Protein AF-Q85M93-F1 (afdb_monomer_lite)

Foldseek 3Di:
DCVVVVVVVVVVVVVVVVVVVVVVVVVVLLVLLQVVDPCSQVVLQVVLLVQLPDPPCSCVSSCVCCVHPGNDPSNND

InterPro domains:
  IPR005797 Cytochrome b/b6, N-terminal domain [PF00033] (1-77)
  IPR005797 Cytochrome b/b6, N-terminal domain [PS51002] (1-77)
  IPR016174 Di-haem cytochrome, transmembrane [SSF81342] (1-77)
  IPR027387 Cytochrome b/b6-like domain superfamily [G3DSA:1.20.810.10] (1-77)

pLDDT: mean 85.83, std 9.47, range [54.06, 97.19]

Radius of gyration: 16.54 Å; chains: 1; bounding box: 35×19×44 Å

Sequence (77 aa):
RGLYYGSYMFQETWNIGVLLLLMVMATAFVGYVLPWGQMSFWGATVITNLLSAIPYIGNTLVEWIWGGFSVDKATLT

Organism: NCBI:txid9744

Secondary structure (DSSP, 8-state):
-TTTTTGGGSHHHHHHHHHHHHHHHHHHHHHHHTT--HHHHHHHHHHHHGGGGSTTTHHHHHHHHHTSSSS-HHHH-

Structure (mmCIF, N/CA/C/O backbone):
data_AF-Q85M93-F1
#
_entry.id   AF-Q85M93-F1
#
loop_
_atom_site.group_PDB
_atom_site.id
_atom_site.type_symbol
_atom_site.label_atom_id
_atom_site.label_alt_id
_atom_site.label_comp_id
_atom_site.label_asym_id
_atom_site.label_entity_id
_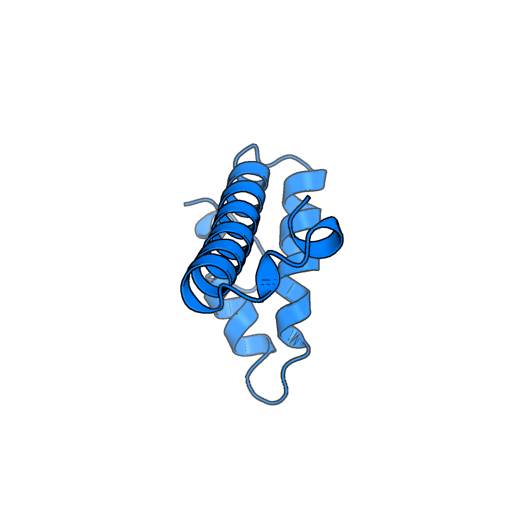atom_site.label_seq_id
_atom_site.pdbx_PDB_ins_code
_atom_site.Cartn_x
_atom_site.Cartn_y
_atom_site.Cartn_z
_atom_site.occupancy
_atom_site.B_iso_or_equiv
_atom_site.auth_seq_id
_atom_site.auth_comp_id
_atom_site.auth_asym_id
_atom_site.auth_atom_id
_atom_site.pdbx_PDB_model_num
ATOM 1 N N . ARG A 1 1 ? -4.372 -10.549 21.266 1.00 85.12 1 ARG A N 1
ATOM 2 C CA . ARG A 1 1 ? -5.065 -9.639 22.216 1.00 85.12 1 ARG A CA 1
ATOM 3 C C . ARG A 1 1 ? -6.455 -9.228 21.725 1.00 85.12 1 ARG A C 1
ATOM 5 O O . ARG A 1 1 ? -7.413 -9.589 22.385 1.00 85.12 1 ARG A O 1
ATOM 12 N N . GLY A 1 2 ? -6.588 -8.506 20.605 1.00 86.19 2 GLY A N 1
ATOM 13 C CA . GLY A 1 2 ? -7.886 -7.955 20.173 1.00 86.19 2 GLY A CA 1
ATOM 14 C C . GLY A 1 2 ? -8.983 -8.998 19.917 1.00 86.19 2 GLY A C 1
ATOM 15 O O . GLY A 1 2 ? -10.096 -8.824 20.395 1.00 86.19 2 GLY A O 1
ATOM 16 N N . LEU A 1 3 ? -8.649 -10.113 19.256 1.00 89.38 3 LEU A N 1
ATOM 17 C CA . LEU A 1 3 ? -9.583 -11.229 19.035 1.00 89.38 3 LEU A CA 1
ATOM 18 C C . LEU A 1 3 ? -9.916 -11.974 20.336 1.00 89.38 3 LEU A C 1
ATOM 20 O O . LEU A 1 3 ? -11.077 -12.222 20.627 1.00 89.38 3 LEU A O 1
ATOM 24 N N . TYR A 1 4 ? -8.895 -12.265 21.149 1.00 91.31 4 TYR A N 1
ATOM 25 C CA . TYR A 1 4 ? -9.039 -13.018 22.401 1.00 91.31 4 TYR A CA 1
ATOM 26 C C . TYR A 1 4 ? -9.927 -12.317 23.446 1.00 91.31 4 TYR A C 1
ATOM 28 O O . TYR A 1 4 ? -10.680 -12.980 24.144 1.00 91.31 4 TYR A O 1
ATOM 36 N N . TYR A 1 5 ? -9.869 -10.982 23.541 1.00 92.38 5 TYR A N 1
ATOM 37 C CA . TYR A 1 5 ? -10.681 -10.198 24.487 1.00 92.38 5 TYR A CA 1
ATOM 38 C C . TYR A 1 5 ? -11.950 -9.593 23.867 1.00 92.38 5 TYR A C 1
ATOM 40 O O . TYR A 1 5 ? -12.550 -8.703 24.466 1.00 92.38 5 TYR A O 1
ATOM 48 N N . GLY A 1 6 ? -12.338 -9.990 22.651 1.00 89.75 6 GLY A N 1
ATOM 49 C CA . GLY A 1 6 ? -13.527 -9.430 21.998 1.00 89.75 6 GLY A CA 1
ATOM 50 C C . GLY A 1 6 ? -13.434 -7.930 21.684 1.00 89.75 6 GLY A C 1
ATOM 51 O O . GLY A 1 6 ? -14.446 -7.275 21.465 1.00 89.75 6 GLY A O 1
ATOM 52 N N . SER A 1 7 ? -12.231 -7.346 21.650 1.00 87.06 7 SER A N 1
ATOM 53 C CA . SER A 1 7 ? -12.047 -5.901 21.438 1.00 87.06 7 SER A CA 1
ATOM 54 C C . SER A 1 7 ? -12.396 -5.439 20.015 1.00 87.06 7 SER A C 1
ATOM 56 O O . SER A 1 7 ? -12.438 -4.238 19.772 1.00 87.06 7 SER A O 1
ATOM 58 N N . TYR A 1 8 ? -12.673 -6.367 19.091 1.00 87.50 8 TYR A N 1
ATOM 59 C CA . TYR A 1 8 ? -13.224 -6.068 17.763 1.00 87.50 8 TYR A CA 1
ATOM 60 C C . TYR A 1 8 ? -14.656 -5.509 17.815 1.00 87.50 8 TYR A C 1
ATOM 62 O O . TYR A 1 8 ? -15.126 -4.944 16.832 1.00 87.50 8 TYR A O 1
ATOM 70 N N . MET A 1 9 ? -15.344 -5.620 18.960 1.00 86.31 9 MET A N 1
ATOM 71 C CA . MET A 1 9 ? -16.657 -5.000 19.177 1.00 86.31 9 MET A CA 1
ATOM 72 C C . MET A 1 9 ? -16.594 -3.464 19.160 1.00 86.31 9 MET A C 1
ATOM 74 O O . MET A 1 9 ? -17.592 -2.814 18.861 1.00 86.31 9 MET A O 1
ATOM 78 N N . PHE A 1 10 ? -15.425 -2.872 19.430 1.00 91.56 10 PHE A N 1
ATOM 79 C CA . PHE A 1 10 ? -15.185 -1.444 19.219 1.00 91.56 10 PHE A CA 1
ATOM 80 C C . PHE A 1 10 ? -14.941 -1.175 17.732 1.00 91.56 10 PHE A C 1
ATOM 82 O O . PHE A 1 10 ? -13.796 -1.028 17.307 1.00 91.56 10 PHE A O 1
ATOM 89 N N . GLN A 1 11 ? 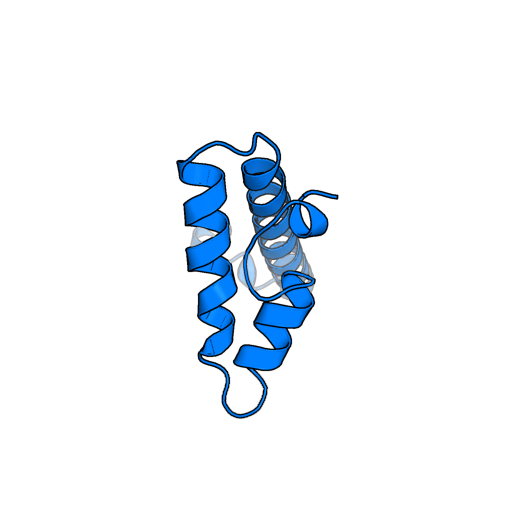-16.022 -1.147 16.949 1.00 89.12 11 GLN A N 1
ATOM 90 C CA . GLN A 1 11 ? -15.981 -1.143 15.483 1.00 89.12 11 GLN A CA 1
ATOM 91 C C . GLN A 1 11 ? -15.120 -0.017 14.900 1.00 89.12 11 GLN A C 1
ATOM 93 O O . GLN A 1 11 ? -14.256 -0.296 14.076 1.00 89.12 11 GLN A O 1
ATOM 98 N N . GLU A 1 12 ? -15.276 1.223 15.371 1.00 93.31 12 GLU A N 1
ATOM 99 C CA . GLU A 1 12 ? -14.474 2.358 14.886 1.00 93.31 12 GLU A CA 1
ATOM 100 C C . GLU A 1 12 ? -12.972 2.144 15.122 1.00 93.31 12 GLU A C 1
ATOM 102 O O . GLU A 1 12 ? -12.158 2.212 14.200 1.00 93.31 12 GLU A O 1
ATOM 107 N N . THR A 1 13 ? -12.593 1.786 16.352 1.00 93.12 13 THR A N 1
ATOM 108 C CA . THR A 1 13 ? -11.194 1.527 16.719 1.00 93.12 13 THR A CA 1
ATOM 109 C C . THR A 1 13 ? -10.627 0.316 15.979 1.00 93.12 13 THR A C 1
ATOM 111 O O . THR A 1 13 ? -9.462 0.317 15.580 1.00 93.12 13 THR A O 1
ATOM 114 N N . TRP A 1 14 ? -11.436 -0.726 15.789 1.00 94.62 14 TRP A N 1
ATOM 115 C CA . TRP A 1 14 ? -11.039 -1.930 15.072 1.00 94.62 14 TRP A CA 1
ATOM 116 C C . TRP A 1 14 ? -10.810 -1.649 13.587 1.00 94.62 14 TRP A C 1
ATOM 118 O O . TRP A 1 14 ? -9.774 -2.041 13.056 1.00 94.62 14 TRP A O 1
ATOM 128 N N . ASN A 1 15 ? -11.711 -0.907 12.941 1.00 94.75 15 ASN A N 1
ATOM 129 C CA . ASN A 1 15 ? -11.586 -0.518 11.537 1.00 94.75 15 ASN A CA 1
ATOM 130 C C . ASN A 1 15 ? -10.342 0.350 11.307 1.00 94.75 15 ASN A C 1
ATOM 132 O O . ASN A 1 15 ? -9.573 0.078 10.385 1.00 94.75 15 ASN A O 1
ATOM 136 N N . ILE A 1 16 ? -10.076 1.324 12.187 1.00 96.69 16 ILE A N 1
ATOM 137 C CA . ILE A 1 16 ? -8.825 2.098 12.156 1.00 96.69 16 ILE A CA 1
ATOM 138 C C . ILE A 1 16 ? -7.615 1.171 12.344 1.00 96.69 16 ILE A C 1
ATOM 140 O O . ILE A 1 16 ? -6.623 1.301 11.632 1.00 96.69 16 ILE A O 1
ATOM 144 N N . GLY A 1 17 ? -7.694 0.196 13.253 1.00 95.88 17 GLY A N 1
ATOM 145 C CA . GLY A 1 17 ? -6.643 -0.803 13.457 1.00 95.8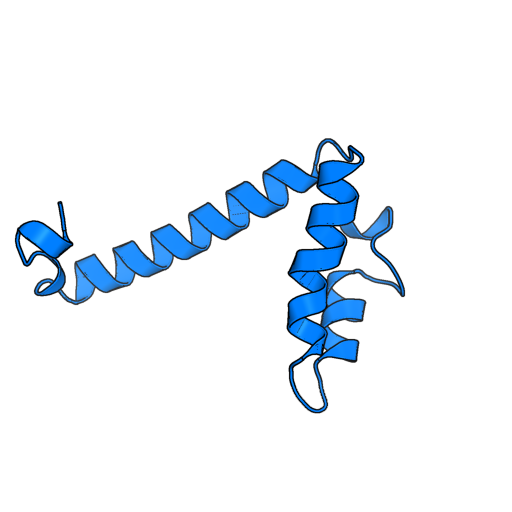8 17 GLY A CA 1
ATOM 146 C C . GLY A 1 17 ? -6.358 -1.657 12.216 1.00 95.88 17 GLY A C 1
ATOM 147 O O . GLY A 1 17 ? -5.196 -1.917 11.910 1.00 95.88 17 GLY A O 1
ATOM 148 N N . VAL A 1 18 ? -7.392 -2.055 11.471 1.00 95.94 18 VAL A N 1
ATOM 149 C CA . VAL A 1 18 ? -7.249 -2.787 10.201 1.00 95.94 18 VAL A CA 1
ATOM 150 C C . VAL A 1 18 ? -6.634 -1.894 9.121 1.00 95.94 18 VAL A C 1
ATOM 152 O O . VAL A 1 18 ? -5.736 -2.337 8.410 1.00 95.94 18 VAL A O 1
ATOM 155 N N . LEU A 1 19 ? -7.043 -0.625 9.027 1.00 97.19 19 LEU A N 1
ATOM 156 C CA . LEU A 1 19 ? -6.419 0.334 8.109 1.00 97.19 19 LEU A CA 1
ATOM 157 C C . LEU A 1 19 ? -4.930 0.537 8.427 1.00 97.19 19 LEU A C 1
ATOM 159 O O . LEU A 1 19 ? -4.099 0.514 7.521 1.00 97.19 19 LEU A O 1
ATOM 163 N N . LEU A 1 20 ? -4.579 0.675 9.710 1.00 96.25 20 LEU A N 1
ATOM 164 C CA . LEU A 1 20 ? -3.187 0.760 10.158 1.00 96.25 20 LEU A CA 1
ATOM 165 C C . LEU A 1 20 ? -2.398 -0.502 9.804 1.00 96.25 20 LEU A C 1
ATOM 167 O O . LEU A 1 20 ? -1.266 -0.395 9.336 1.00 96.25 20 LEU A O 1
ATOM 171 N N . LEU A 1 21 ? -2.990 -1.686 9.983 1.00 96.06 21 LEU A N 1
ATOM 172 C CA . LEU A 1 21 ? -2.362 -2.950 9.604 1.00 96.06 21 LEU A CA 1
ATOM 173 C C . LEU A 1 21 ? -2.005 -2.964 8.110 1.00 96.06 21 LEU A C 1
ATOM 175 O O . LEU A 1 21 ? -0.862 -3.254 7.761 1.00 96.06 21 LEU A O 1
ATOM 179 N N . LEU A 1 22 ? -2.954 -2.607 7.241 1.00 96.12 22 LEU A N 1
ATOM 180 C CA . LEU A 1 22 ? -2.736 -2.581 5.792 1.00 96.12 22 LEU A CA 1
ATOM 181 C C . LEU A 1 22 ? -1.675 -1.551 5.386 1.00 96.12 22 LEU A C 1
ATOM 183 O O . LEU A 1 22 ? -0.808 -1.860 4.568 1.00 96.12 22 LEU A O 1
ATOM 187 N N . MET A 1 23 ? -1.693 -0.357 5.987 1.00 95.69 23 MET A N 1
ATOM 188 C CA . MET A 1 23 ? -0.683 0.672 5.719 1.00 95.69 23 MET A CA 1
ATOM 189 C C . MET A 1 23 ? 0.723 0.208 6.106 1.00 95.69 23 MET A C 1
ATOM 191 O O . MET A 1 23 ? 1.644 0.331 5.304 1.00 95.69 23 MET A O 1
ATOM 195 N N . VAL A 1 24 ? 0.897 -0.383 7.292 1.00 96.38 24 VAL A N 1
ATOM 196 C CA . VAL A 1 24 ? 2.213 -0.867 7.742 1.00 96.38 24 VAL A CA 1
ATOM 197 C C . VAL A 1 24 ? 2.722 -2.006 6.857 1.00 96.38 24 VAL A C 1
ATOM 199 O O . VAL A 1 24 ? 3.909 -2.031 6.532 1.00 96.38 24 VAL A O 1
ATOM 20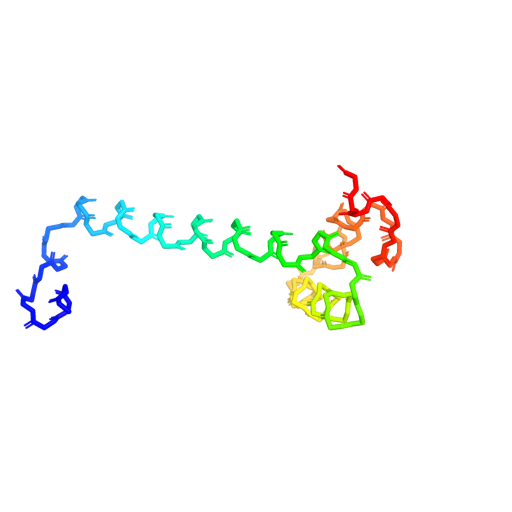2 N N . MET A 1 25 ? 1.846 -2.917 6.418 1.00 95.12 25 MET A N 1
ATOM 203 C CA . MET A 1 25 ? 2.215 -3.966 5.459 1.00 95.12 25 MET A CA 1
ATOM 204 C C . MET A 1 25 ? 2.717 -3.371 4.139 1.00 95.12 25 MET A C 1
ATOM 206 O O . MET A 1 25 ? 3.761 -3.794 3.644 1.00 95.12 25 MET A O 1
ATOM 210 N N . ALA A 1 26 ? 2.021 -2.364 3.600 1.00 92.06 26 ALA A N 1
ATOM 211 C CA . ALA A 1 26 ? 2.436 -1.679 2.380 1.00 92.06 26 ALA A CA 1
ATOM 212 C C . ALA A 1 26 ? 3.787 -0.962 2.554 1.00 92.06 26 ALA A C 1
ATOM 214 O O . ALA A 1 26 ? 4.683 -1.135 1.730 1.00 92.06 26 ALA A O 1
ATOM 215 N N . THR A 1 27 ? 3.977 -0.213 3.647 1.00 92.25 27 THR A N 1
ATOM 216 C CA . THR A 1 27 ? 5.240 0.488 3.927 1.00 92.25 27 THR A CA 1
ATOM 217 C C . THR A 1 27 ? 6.410 -0.481 4.096 1.00 92.25 27 THR A C 1
ATOM 219 O O . THR A 1 27 ? 7.483 -0.245 3.543 1.00 92.25 27 THR A O 1
ATOM 222 N N . ALA A 1 28 ? 6.215 -1.586 4.820 1.00 91.44 28 ALA A N 1
ATOM 223 C CA . ALA A 1 28 ? 7.249 -2.600 5.003 1.00 91.44 28 ALA A CA 1
ATOM 224 C C . ALA A 1 28 ? 7.609 -3.296 3.682 1.00 91.44 28 ALA A C 1
ATOM 226 O O . ALA A 1 28 ? 8.787 -3.531 3.416 1.00 91.44 28 ALA A O 1
ATOM 227 N N . PHE A 1 29 ? 6.610 -3.585 2.842 1.00 90.44 29 PHE A N 1
ATOM 228 C CA . PHE A 1 29 ? 6.828 -4.173 1.525 1.00 90.44 29 PHE A CA 1
ATOM 229 C C . PHE A 1 29 ? 7.654 -3.249 0.623 1.00 90.44 29 PHE A C 1
ATOM 231 O O . PHE A 1 29 ? 8.697 -3.672 0.135 1.00 90.44 29 PHE A O 1
ATOM 238 N N . VAL A 1 30 ? 7.263 -1.978 0.472 1.00 89.31 30 VAL A N 1
ATOM 239 C CA . VAL A 1 30 ? 8.030 -1.001 -0.326 1.00 89.31 30 VAL A CA 1
ATOM 240 C C . VAL A 1 30 ? 9.438 -0.810 0.248 1.00 89.31 30 VAL A C 1
ATOM 242 O O . VAL A 1 30 ? 10.416 -0.820 -0.496 1.00 89.31 30 VAL A O 1
ATOM 245 N N . GLY A 1 31 ? 9.572 -0.734 1.575 1.00 89.38 31 GLY A N 1
ATOM 246 C CA . GLY A 1 31 ? 10.870 -0.637 2.244 1.00 89.38 31 GLY A CA 1
ATOM 247 C C . GLY A 1 31 ? 11.796 -1.827 1.968 1.00 89.38 31 GLY A C 1
ATOM 248 O O . GLY A 1 31 ? 13.003 -1.643 1.827 1.00 89.38 31 GLY A O 1
ATOM 249 N N . TYR A 1 32 ? 11.247 -3.037 1.834 1.00 89.62 32 TYR A N 1
ATOM 250 C CA . TYR A 1 32 ? 12.008 -4.241 1.487 1.00 89.62 32 TYR A CA 1
ATOM 251 C C . TYR A 1 32 ? 12.493 -4.255 0.030 1.00 89.62 32 TYR A C 1
ATOM 253 O O . TYR A 1 32 ? 13.478 -4.926 -0.289 1.00 89.62 32 TYR A O 1
ATOM 261 N N . VAL A 1 33 ? 11.831 -3.510 -0.857 1.00 84.50 33 VAL A N 1
ATOM 262 C CA . VAL A 1 33 ? 12.220 -3.395 -2.268 1.00 84.50 33 VAL A CA 1
ATOM 263 C C . VAL A 1 33 ? 13.426 -2.457 -2.448 1.00 84.50 33 VAL A C 1
ATOM 265 O O . VAL A 1 33 ? 14.255 -2.704 -3.322 1.00 84.50 33 VAL A O 1
ATOM 268 N N . LEU A 1 34 ? 13.605 -1.460 -1.569 1.00 84.75 34 LEU A N 1
ATOM 269 C CA . LEU A 1 34 ? 14.650 -0.423 -1.675 1.00 84.75 34 LEU A CA 1
ATOM 270 C C . LEU A 1 34 ? 16.106 -0.929 -1.803 1.00 84.75 34 LEU A C 1
ATOM 272 O O . LEU A 1 34 ? 16.844 -0.360 -2.605 1.00 84.75 34 LEU A O 1
ATOM 276 N N . PRO A 1 35 ? 16.573 -1.967 -1.077 1.00 83.44 35 PRO A N 1
ATOM 277 C CA . PRO A 1 35 ? 17.955 -2.451 -1.196 1.00 83.44 35 PRO A CA 1
ATOM 278 C C . PRO A 1 35 ? 18.273 -3.131 -2.537 1.00 83.44 35 PRO A C 1
ATOM 280 O O . PRO A 1 35 ? 19.436 -3.433 -2.798 1.00 83.44 35 PRO A O 1
ATOM 283 N N . TRP A 1 36 ? 17.252 -3.408 -3.358 1.00 82.62 36 TRP A N 1
ATOM 284 C CA . TRP A 1 36 ? 17.365 -3.963 -4.711 1.00 82.62 36 TRP A CA 1
ATOM 285 C C . TRP A 1 36 ? 18.203 -5.252 -4.831 1.00 82.62 36 TRP A C 1
ATOM 287 O O . TRP A 1 36 ? 18.931 -5.469 -5.800 1.00 82.62 36 TRP A O 1
ATOM 297 N N . GLY A 1 37 ? 18.109 -6.136 -3.833 1.00 88.00 37 GLY A N 1
ATOM 298 C CA . GLY A 1 37 ? 18.698 -7.477 -3.892 1.00 88.00 37 GLY A CA 1
ATOM 299 C C . GLY A 1 37 ? 17.873 -8.460 -4.737 1.00 88.00 37 GLY A C 1
ATOM 300 O O . GLY A 1 37 ? 16.735 -8.178 -5.100 1.00 88.00 37 GLY A O 1
ATOM 301 N N . GLN A 1 38 ? 18.407 -9.664 -4.987 1.00 78.44 38 GLN A N 1
ATOM 302 C CA . GLN A 1 38 ? 17.706 -10.723 -5.741 1.00 78.44 38 GLN A CA 1
ATOM 303 C C . GLN A 1 38 ? 16.317 -11.044 -5.158 1.00 78.44 38 GLN A C 1
ATOM 305 O O . GLN A 1 38 ? 15.327 -11.062 -5.883 1.00 78.44 38 GLN A O 1
ATOM 310 N N . MET A 1 39 ? 16.218 -11.239 -3.839 1.00 85.31 39 MET A N 1
ATOM 311 C CA . MET A 1 39 ? 14.933 -11.521 -3.181 1.00 85.31 39 MET A CA 1
ATOM 312 C C . MET A 1 39 ? 13.979 -10.321 -3.205 1.00 85.31 39 MET A C 1
ATOM 314 O O . MET A 1 39 ? 12.775 -10.506 -3.356 1.00 85.31 39 MET A O 1
ATOM 318 N N . SER A 1 40 ? 14.502 -9.096 -3.111 1.00 81.44 40 SER A N 1
ATOM 319 C CA . SER A 1 40 ? 13.710 -7.867 -3.232 1.00 81.44 40 SER A CA 1
ATOM 320 C C . SER A 1 40 ? 13.116 -7.718 -4.637 1.00 81.44 40 SER A C 1
ATOM 322 O O . SER A 1 40 ? 11.926 -7.447 -4.772 1.00 81.44 40 SER A O 1
ATOM 324 N N . PHE A 1 41 ? 13.913 -7.976 -5.677 1.00 81.75 41 PHE A N 1
ATOM 325 C CA . PHE A 1 41 ? 13.495 -7.906 -7.078 1.00 81.75 41 PHE A CA 1
ATOM 326 C C . PHE A 1 41 ? 12.439 -8.963 -7.432 1.00 81.75 41 PHE A C 1
ATOM 328 O O . PHE A 1 41 ? 11.358 -8.646 -7.939 1.00 81.75 41 PHE A O 1
ATOM 335 N N . TRP A 1 42 ? 12.717 -10.233 -7.123 1.00 88.69 42 TRP A N 1
ATOM 336 C CA . TRP A 1 42 ? 11.774 -11.318 -7.398 1.00 88.69 42 TRP A CA 1
ATOM 337 C C . TRP A 1 42 ? 10.527 -11.224 -6.520 1.00 88.69 42 TRP A C 1
ATOM 339 O O . TRP A 1 42 ? 9.422 -11.473 -7.000 1.00 88.69 42 TRP A O 1
ATOM 349 N N . GLY A 1 43 ? 10.677 -10.795 -5.265 1.00 86.62 43 GLY A N 1
ATOM 350 C CA . GLY A 1 43 ? 9.559 -10.540 -4.361 1.00 86.62 43 GLY A CA 1
ATOM 351 C C . GLY A 1 43 ? 8.626 -9.452 -4.889 1.00 86.62 43 GLY A C 1
ATOM 352 O O . GLY A 1 43 ? 7.414 -9.666 -4.935 1.00 86.62 43 GLY A O 1
ATOM 353 N N . ALA A 1 44 ? 9.178 -8.328 -5.362 1.00 86.88 44 ALA A N 1
ATOM 354 C CA . ALA A 1 44 ? 8.402 -7.264 -5.995 1.00 86.88 44 ALA A CA 1
ATOM 355 C C . ALA A 1 44 ? 7.641 -7.782 -7.220 1.00 86.88 44 ALA A C 1
ATOM 357 O O . ALA A 1 44 ? 6.431 -7.576 -7.327 1.00 86.88 44 ALA A O 1
ATOM 358 N N . THR A 1 45 ? 8.331 -8.521 -8.091 1.00 86.44 45 THR A N 1
ATOM 359 C CA . THR A 1 45 ? 7.769 -9.076 -9.328 1.00 86.44 45 THR A CA 1
ATOM 360 C C . THR A 1 45 ? 6.611 -10.032 -9.049 1.00 86.44 45 THR A C 1
ATOM 362 O O . THR A 1 45 ? 5.548 -9.892 -9.643 1.00 86.44 45 THR A O 1
ATOM 365 N N . VAL A 1 46 ? 6.770 -10.995 -8.137 1.00 88.50 46 VAL A N 1
ATOM 366 C CA . VAL A 1 46 ? 5.725 -11.996 -7.863 1.00 88.50 46 VAL A CA 1
ATOM 367 C C . VAL A 1 46 ? 4.508 -11.364 -7.188 1.00 88.50 46 VAL A C 1
ATOM 369 O O . VAL A 1 46 ? 3.384 -11.641 -7.595 1.00 88.50 46 VAL A O 1
ATOM 372 N N . ILE A 1 47 ? 4.713 -10.501 -6.186 1.00 89.44 47 ILE A N 1
ATOM 373 C CA . ILE A 1 47 ? 3.610 -9.921 -5.404 1.00 89.44 47 ILE A CA 1
ATOM 374 C C . ILE A 1 47 ? 2.774 -8.959 -6.251 1.00 89.44 47 ILE A C 1
ATOM 376 O O . ILE A 1 47 ? 1.548 -9.032 -6.225 1.00 89.44 47 ILE A O 1
ATOM 380 N N . THR A 1 48 ? 3.410 -8.089 -7.034 1.00 87.88 48 THR A N 1
ATOM 381 C CA . THR A 1 48 ? 2.680 -7.144 -7.897 1.00 87.88 48 THR A CA 1
ATOM 382 C C . THR A 1 48 ? 1.992 -7.844 -9.067 1.00 87.88 48 THR A C 1
ATOM 384 O O . THR A 1 48 ? 0.871 -7.476 -9.412 1.00 87.88 48 THR A O 1
ATOM 387 N N . ASN A 1 49 ? 2.570 -8.929 -9.595 1.00 89.44 49 ASN A N 1
ATOM 388 C CA . ASN A 1 49 ? 1.923 -9.747 -10.623 1.00 89.44 49 ASN A CA 1
ATOM 389 C C . ASN A 1 49 ? 0.621 -10.411 -10.167 1.00 89.44 49 ASN A C 1
ATOM 391 O O . ASN A 1 49 ? -0.192 -10.757 -11.020 1.00 89.44 49 ASN A O 1
ATOM 395 N N . LEU A 1 50 ? 0.360 -10.562 -8.864 1.00 91.00 50 LEU A N 1
ATOM 396 C CA . LEU A 1 50 ? -0.934 -11.076 -8.394 1.00 91.00 50 LEU A CA 1
ATOM 397 C C . LEU A 1 50 ? -2.109 -10.197 -8.856 1.00 91.00 50 LEU A C 1
ATOM 399 O O . LEU A 1 50 ? -3.214 -10.701 -9.039 1.00 91.00 50 LEU A O 1
ATOM 403 N N . LEU A 1 51 ? -1.871 -8.904 -9.108 1.00 85.88 51 LEU A N 1
ATOM 404 C CA . LEU A 1 51 ? -2.885 -7.972 -9.609 1.00 85.88 51 LEU A CA 1
ATOM 405 C C . LEU A 1 51 ? -3.278 -8.242 -11.071 1.00 85.88 51 LEU A C 1
ATOM 407 O O . LEU A 1 51 ? -4.369 -7.852 -11.485 1.00 85.88 51 LEU A O 1
ATOM 411 N N . SER A 1 52 ? -2.454 -8.973 -11.833 1.00 85.44 52 SER A N 1
ATOM 412 C CA . SER A 1 52 ? -2.784 -9.392 -13.205 1.00 85.44 52 SER A CA 1
ATOM 413 C C . SER A 1 52 ? -4.002 -10.320 -13.268 1.00 85.44 52 SER A C 1
ATOM 415 O O . SER A 1 52 ? -4.678 -10.383 -14.292 1.00 85.44 52 SER A O 1
ATOM 417 N N . ALA A 1 53 ? -4.336 -10.987 -12.158 1.00 91.62 53 ALA A N 1
ATOM 418 C CA . ALA A 1 53 ? -5.495 -11.867 -12.058 1.00 91.62 53 ALA A CA 1
ATOM 419 C C . ALA A 1 53 ? -6.845 -11.121 -12.083 1.00 91.62 53 ALA A C 1
ATOM 421 O O . ALA A 1 53 ? -7.892 -11.763 -12.180 1.00 91.62 53 ALA A O 1
ATOM 422 N N . ILE A 1 54 ? -6.852 -9.784 -11.996 1.00 91.62 54 ILE A N 1
ATOM 423 C CA . ILE A 1 54 ? -8.077 -8.986 -12.103 1.00 91.62 54 ILE A CA 1
ATOM 424 C C . ILE A 1 54 ? -8.558 -8.996 -13.567 1.00 91.62 54 ILE A C 1
ATOM 426 O O . ILE A 1 54 ? -7.821 -8.558 -14.455 1.00 91.62 54 ILE A O 1
ATOM 430 N N . PRO A 1 55 ? -9.800 -9.438 -13.850 1.00 89.31 55 PRO A N 1
ATOM 431 C CA . PRO A 1 55 ? -10.322 -9.461 -15.212 1.00 89.31 55 PRO A CA 1
ATOM 432 C C . PRO A 1 55 ? -10.316 -8.074 -15.867 1.00 89.31 55 PRO A C 1
ATOM 434 O O . PRO A 1 55 ? -10.607 -7.070 -15.217 1.00 89.31 55 PRO A O 1
ATOM 437 N N . TYR A 1 56 ? -10.038 -8.038 -17.172 1.00 86.06 56 TYR A N 1
ATOM 438 C CA . TYR A 1 56 ? -10.031 -6.856 -18.053 1.00 86.06 56 TYR A CA 1
ATOM 439 C C . TYR A 1 56 ? -8.931 -5.814 -17.793 1.00 86.06 56 TYR A C 1
ATOM 441 O O . TYR A 1 56 ? -8.322 -5.349 -18.751 1.00 86.06 56 TYR A O 1
ATOM 449 N N . ILE A 1 57 ? -8.658 -5.462 -16.535 1.00 89.69 57 ILE A N 1
ATOM 450 C CA . ILE A 1 57 ? -7.747 -4.362 -16.164 1.00 89.69 57 ILE A CA 1
ATOM 451 C C . ILE A 1 57 ? -6.452 -4.825 -15.482 1.00 89.69 57 ILE A C 1
ATOM 453 O O . ILE A 1 57 ? -5.579 -4.001 -15.212 1.00 89.69 57 ILE A O 1
ATOM 457 N N . GLY A 1 58 ? -6.309 -6.120 -15.186 1.00 84.94 58 GLY A N 1
ATOM 458 C CA . GLY A 1 58 ? -5.196 -6.643 -14.391 1.00 84.94 58 GLY A CA 1
ATOM 459 C C . GLY A 1 58 ? -3.826 -6.337 -14.991 1.00 84.94 58 GLY A C 1
ATOM 460 O O . GLY A 1 58 ? -2.992 -5.726 -14.330 1.00 84.94 58 GLY A O 1
ATOM 461 N N . ASN A 1 59 ? -3.606 -6.688 -16.260 1.00 84.69 59 ASN A N 1
ATOM 462 C CA . ASN A 1 59 ? -2.314 -6.450 -16.916 1.00 84.69 59 ASN A CA 1
ATOM 463 C C . ASN A 1 59 ? -1.979 -4.955 -17.012 1.00 84.69 59 ASN A C 1
ATOM 465 O O . ASN A 1 59 ? -0.867 -4.553 -16.687 1.00 84.69 59 ASN A O 1
ATOM 469 N N . THR A 1 60 ? -2.961 -4.117 -17.360 1.00 86.31 60 THR A N 1
ATOM 470 C CA . THR A 1 60 ? -2.755 -2.665 -17.456 1.00 86.31 60 THR A CA 1
ATOM 471 C C . THR A 1 60 ? -2.426 -2.030 -16.105 1.00 86.31 60 THR A C 1
ATOM 473 O O . THR A 1 60 ? -1.652 -1.081 -16.047 1.00 86.31 60 THR A O 1
ATOM 476 N N . LEU A 1 61 ? -2.989 -2.551 -15.007 1.00 84.75 61 LEU A N 1
ATOM 477 C CA . LEU A 1 61 ? -2.681 -2.081 -13.656 1.00 84.75 61 LEU A CA 1
ATOM 478 C C . LEU A 1 61 ? -1.261 -2.460 -13.234 1.00 84.75 61 LEU A C 1
ATOM 480 O O . LEU A 1 61 ? -0.576 -1.638 -12.634 1.00 84.75 61 LEU A O 1
ATOM 484 N N . VAL A 1 62 ? -0.814 -3.677 -13.549 1.00 85.06 62 VAL A N 1
ATOM 485 C CA . VAL A 1 62 ? 0.545 -4.136 -13.227 1.00 85.06 62 VAL A CA 1
ATOM 486 C C . VAL A 1 62 ? 1.590 -3.312 -13.977 1.00 85.06 62 VAL A C 1
ATOM 488 O O . VAL A 1 62 ? 2.504 -2.782 -13.352 1.00 85.06 62 VAL A O 1
ATOM 491 N N . GLU A 1 63 ? 1.418 -3.127 -15.286 1.00 84.75 63 GLU A N 1
ATOM 492 C CA . GLU A 1 63 ? 2.325 -2.309 -16.102 1.00 84.75 63 GLU A CA 1
ATOM 493 C C . GLU A 1 63 ? 2.344 -0.843 -15.652 1.00 84.75 63 GLU A C 1
ATOM 495 O O . GLU A 1 63 ? 3.398 -0.205 -15.640 1.00 84.75 63 GLU A O 1
ATOM 500 N N . TRP A 1 64 ? 1.196 -0.310 -15.219 1.00 85.56 64 TRP A N 1
ATOM 501 C CA . TRP A 1 64 ? 1.116 1.036 -14.655 1.00 85.56 64 TRP A CA 1
ATOM 502 C C . TRP A 1 64 ? 1.860 1.154 -13.319 1.00 85.56 64 TRP A C 1
ATOM 504 O O . TRP A 1 64 ? 2.611 2.109 -13.132 1.00 85.56 64 TRP A O 1
ATOM 514 N N . ILE A 1 65 ? 1.709 0.173 -12.420 1.00 83.44 65 ILE A N 1
ATOM 515 C CA . ILE A 1 65 ? 2.455 0.113 -11.151 1.00 83.44 65 ILE A CA 1
ATOM 516 C C . ILE A 1 65 ? 3.960 -0.007 -11.414 1.00 83.44 6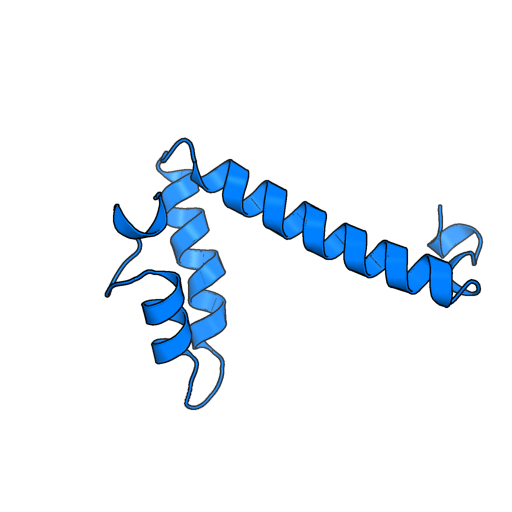5 ILE A C 1
ATOM 518 O O . ILE A 1 65 ? 4.760 0.532 -10.652 1.00 83.44 65 ILE A O 1
ATOM 522 N N . TRP A 1 66 ? 4.355 -0.696 -12.485 1.00 84.06 66 TRP A N 1
ATOM 523 C CA . TRP A 1 66 ? 5.760 -0.849 -12.841 1.00 84.06 66 TRP A CA 1
ATOM 524 C C . TRP A 1 66 ? 6.351 0.322 -13.637 1.00 84.06 66 TRP A C 1
ATOM 526 O O . TRP A 1 66 ? 7.569 0.434 -13.758 1.00 84.06 66 TRP A O 1
ATOM 536 N N . GLY A 1 67 ? 5.521 1.186 -14.220 1.00 80.00 67 GLY A N 1
ATOM 537 C CA . GLY A 1 67 ? 5.992 2.215 -15.149 1.00 80.00 67 GLY A CA 1
ATOM 538 C C . GLY A 1 67 ? 6.672 1.641 -16.405 1.00 80.00 67 GLY A C 1
ATOM 539 O O . GLY A 1 67 ? 7.494 2.323 -17.017 1.00 80.00 67 GLY A O 1
ATOM 540 N N . GLY A 1 68 ? 6.364 0.392 -16.782 1.00 81.31 68 GLY A N 1
ATOM 541 C CA . GLY A 1 68 ? 7.007 -0.342 -17.875 1.00 81.31 68 GLY A CA 1
ATOM 542 C C . GLY A 1 68 ? 6.565 -1.810 -17.965 1.00 81.31 68 GLY A C 1
ATOM 543 O O . GLY A 1 68 ? 5.688 -2.255 -17.232 1.00 81.31 68 GLY A O 1
ATOM 544 N N . PHE A 1 69 ? 7.187 -2.579 -18.865 1.00 78.50 69 PHE A N 1
ATOM 545 C CA . PHE A 1 69 ? 6.845 -3.994 -19.109 1.00 78.50 69 PHE A CA 1
ATOM 546 C C . PHE A 1 69 ? 7.407 -4.973 -18.063 1.00 78.50 69 PHE A C 1
ATOM 548 O O . PHE A 1 69 ? 7.042 -6.147 -18.044 1.00 78.50 69 PHE A O 1
ATOM 555 N N . SER A 1 70 ? 8.312 -4.508 -17.204 1.00 71.50 70 SER A N 1
ATOM 556 C CA . SER A 1 70 ? 8.916 -5.283 -16.121 1.00 71.50 70 SER A CA 1
ATOM 557 C C . SER A 1 70 ? 9.315 -4.364 -14.973 1.00 71.50 70 SER A C 1
ATOM 559 O O . SER A 1 70 ? 9.549 -3.175 -15.190 1.00 71.50 70 SER A O 1
ATOM 561 N N . VAL A 1 71 ? 9.465 -4.928 -13.772 1.00 61.25 71 VAL A N 1
ATOM 562 C CA . VAL A 1 71 ? 10.103 -4.247 -12.636 1.00 61.25 71 VAL A CA 1
ATOM 563 C C . VAL A 1 71 ? 11.504 -3.800 -13.068 1.00 61.25 71 VAL A C 1
AT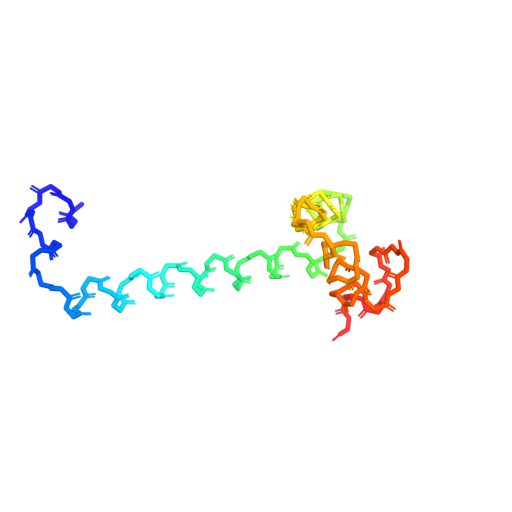OM 565 O O . VAL A 1 71 ? 12.359 -4.629 -13.365 1.00 61.25 71 VAL A O 1
ATOM 568 N N . ASP A 1 72 ? 11.724 -2.492 -13.157 1.00 67.31 72 ASP A N 1
ATOM 569 C CA . ASP A 1 72 ? 12.987 -1.885 -13.596 1.00 67.31 72 ASP A CA 1
ATOM 570 C C . ASP A 1 72 ? 13.252 -0.598 -12.794 1.00 67.31 72 ASP A C 1
ATOM 572 O O . ASP A 1 72 ? 12.501 -0.267 -11.877 1.00 67.31 72 ASP A O 1
ATOM 576 N N . LYS A 1 73 ? 14.304 0.159 -13.111 1.00 58.72 73 LYS A N 1
ATOM 577 C CA . LYS A 1 73 ? 14.730 1.375 -12.399 1.00 58.72 73 LYS A CA 1
ATOM 578 C C . LYS A 1 73 ? 13.597 2.379 -12.131 1.00 58.72 73 LYS A C 1
ATOM 580 O O . LYS A 1 73 ? 13.623 3.024 -11.090 1.00 58.72 73 LYS A O 1
ATOM 585 N N . ALA A 1 74 ? 12.607 2.466 -13.023 1.00 59.25 74 ALA A N 1
ATOM 586 C CA . ALA A 1 74 ? 11.419 3.311 -12.865 1.00 59.25 74 ALA A CA 1
ATOM 587 C C . ALA A 1 74 ? 10.520 2.921 -11.672 1.00 59.25 74 ALA A C 1
ATOM 589 O O . ALA A 1 74 ? 9.783 3.763 -11.181 1.00 59.25 74 ALA A O 1
ATOM 590 N N . THR A 1 75 ? 10.599 1.678 -11.184 1.00 60.75 75 THR A N 1
ATOM 591 C CA . THR A 1 75 ? 9.868 1.206 -9.989 1.00 60.75 75 THR A CA 1
ATOM 592 C C . THR A 1 75 ? 10.586 1.464 -8.670 1.00 60.75 75 THR A C 1
ATOM 594 O O . THR A 1 75 ? 9.977 1.338 -7.610 1.00 60.75 75 THR A O 1
ATOM 597 N N . LEU A 1 76 ? 11.881 1.788 -8.717 1.00 60.88 76 LEU A N 1
ATOM 598 C CA . LEU A 1 76 ? 12.698 2.053 -7.531 1.00 60.88 76 LEU A CA 1
ATOM 599 C C . LEU A 1 76 ? 12.748 3.550 -7.172 1.00 60.88 76 LEU A C 1
ATOM 601 O O . LEU A 1 76 ? 13.015 3.885 -6.019 1.00 60.88 76 LEU A O 1
ATOM 605 N N . THR A 1 77 ? 12.537 4.429 -8.157 1.00 54.06 77 THR A N 1
ATOM 606 C CA . THR A 1 77 ? 12.432 5.894 -7.999 1.00 54.06 77 THR A CA 1
ATOM 607 C C . THR A 1 77 ? 11.014 6.329 -7.690 1.00 54.06 77 THR A C 1
ATOM 609 O O . THR A 1 77 ? 10.854 7.145 -6.758 1.00 54.06 77 THR A O 1
#